Protein AF-S7NZ41-F1 (afdb_monomer_lite)

Radius of gyration: 46.99 Å; chains: 1; bounding box: 85×29×118 Å

Sequence (155 aa):
MAEILDLKGRGGKDAAVEIEDRRILSCVHFMTLKKLNRLAHVRVKKGRDQTHEAKQKVDACHLQLQNLLYELMHLQKEITTCLEFKSKHEEIDLVSVKEFYQEAPPDISKAEITMGDPHQQTLARLDGSWSSGKCWWRSTESPSPTRRRSLRRLK

Secondary structure (DSSP, 8-state):
-HHHHHHHHH--HHHHHHHHHHHHHHHHHHHHHHHHHHHHHHHHHHHHHHHHHHHHHHHHHHHHHHHHHHHHHHHHHHHHHHHH---GGGS--PPPHHHHHHHS-HHHH-HHHHTT-HHHHHHHHHHHHHHT-----------------------

InterPro domains:
  IPR019163 THO complex, subunit 5 [PF09766] (32-127)
  IPR019163 THO complex, subunit 5 [PTHR13375] (1-127)

Structure (mmCIF, N/CA/C/O backbone):
data_AF-S7NZ41-F1
#
_entry.id   AF-S7NZ41-F1
#
loop_
_atom_site.group_PDB
_atom_site.id
_atom_site.type_symbol
_atom_site.label_atom_id
_atom_site.label_alt_id
_atom_site.label_comp_id
_atom_site.label_asym_id
_atom_site.label_entity_id
_atom_site.label_seq_id
_atom_site.pdbx_PDB_ins_code
_atom_site.Cartn_x
_atom_site.Cartn_y
_atom_site.Cartn_z
_atom_site.occupancy
_atom_site.B_iso_or_equiv
_atom_site.auth_seq_id
_atom_site.auth_comp_id
_atom_site.auth_asym_id
_atom_site.auth_atom_id
_atom_site.pdbx_PDB_model_num
ATOM 1 N N . MET A 1 1 ? 28.666 -2.385 -38.830 1.00 73.25 1 MET A N 1
ATOM 2 C CA . MET A 1 1 ? 30.077 -2.550 -38.400 1.00 73.25 1 MET A CA 1
ATOM 3 C C . MET A 1 1 ? 30.775 -3.669 -39.162 1.00 73.25 1 MET A C 1
ATOM 5 O O . MET A 1 1 ? 31.829 -3.381 -39.706 1.00 73.25 1 MET A O 1
ATOM 9 N N . ALA A 1 2 ? 30.194 -4.874 -39.269 1.00 84.38 2 ALA A N 1
ATOM 10 C CA . ALA A 1 2 ? 30.741 -5.958 -40.103 1.00 84.38 2 ALA A CA 1
ATOM 11 C C . ALA A 1 2 ? 30.977 -5.520 -41.565 1.00 84.38 2 ALA A C 1
ATOM 13 O O . ALA A 1 2 ? 32.097 -5.591 -42.046 1.00 84.38 2 ALA A O 1
ATOM 14 N N . GLU A 1 3 ? 29.986 -4.885 -42.197 1.00 84.12 3 GLU A N 1
ATOM 15 C CA . GLU A 1 3 ? 30.115 -4.374 -43.576 1.00 84.12 3 GLU A CA 1
ATOM 16 C C . GLU A 1 3 ? 31.247 -3.341 -43.760 1.00 84.12 3 GLU A C 1
ATOM 18 O O . GLU A 1 3 ? 31.923 -3.331 -44.781 1.00 84.12 3 GLU A O 1
ATOM 23 N N . ILE A 1 4 ? 31.502 -2.483 -42.761 1.00 84.69 4 ILE A N 1
ATOM 24 C CA . ILE A 1 4 ? 32.608 -1.505 -42.809 1.00 84.69 4 ILE A CA 1
ATOM 25 C C . ILE A 1 4 ? 33.965 -2.222 -42.726 1.00 84.69 4 ILE A C 1
ATOM 27 O O . ILE A 1 4 ? 34.942 -1.762 -43.315 1.00 84.69 4 ILE A O 1
ATOM 31 N N . LEU A 1 5 ? 34.040 -3.329 -41.981 1.00 86.06 5 LEU A N 1
ATOM 32 C CA . LEU A 1 5 ? 35.244 -4.151 -41.871 1.00 86.06 5 LEU A CA 1
ATOM 33 C C . LEU A 1 5 ? 35.548 -4.845 -43.207 1.00 86.06 5 LEU A C 1
ATOM 35 O O . LEU A 1 5 ? 36.688 -4.807 -43.666 1.00 86.06 5 LEU A O 1
ATOM 39 N N . ASP A 1 6 ? 34.515 -5.375 -43.862 1.00 86.06 6 ASP A N 1
ATOM 40 C CA . ASP A 1 6 ? 34.629 -6.033 -45.165 1.00 86.06 6 ASP A CA 1
ATOM 41 C C . ASP A 1 6 ? 35.034 -5.047 -46.275 1.00 86.06 6 ASP A C 1
ATOM 43 O O . ASP A 1 6 ? 35.916 -5.346 -47.083 1.00 86.06 6 ASP A O 1
ATOM 47 N N . LEU A 1 7 ? 34.454 -3.838 -46.289 1.00 85.19 7 LEU A N 1
ATOM 48 C CA . LEU A 1 7 ? 34.803 -2.775 -47.243 1.00 85.19 7 LEU A CA 1
ATOM 49 C C . LEU A 1 7 ? 36.247 -2.283 -47.070 1.00 85.19 7 LEU A C 1
ATOM 51 O O . LEU A 1 7 ? 36.941 -2.028 -48.055 1.00 85.19 7 LEU A O 1
ATOM 55 N N . LYS A 1 8 ? 36.740 -2.214 -45.827 1.00 83.56 8 LYS A N 1
ATOM 56 C CA . LYS A 1 8 ? 38.148 -1.892 -45.547 1.00 83.56 8 LYS A CA 1
ATOM 57 C C . LYS A 1 8 ? 39.117 -2.962 -46.050 1.00 83.56 8 LYS A C 1
ATOM 59 O O . LYS A 1 8 ? 40.223 -2.609 -46.443 1.00 83.56 8 LYS A O 1
ATOM 64 N N . GLY A 1 9 ? 38.719 -4.237 -46.037 1.00 83.38 9 GLY A N 1
ATOM 65 C CA . GLY A 1 9 ? 39.540 -5.344 -46.536 1.00 83.38 9 GLY A CA 1
ATOM 66 C C . GLY A 1 9 ? 39.675 -5.383 -48.062 1.00 83.38 9 GLY A C 1
ATOM 67 O O . GLY A 1 9 ? 40.692 -5.854 -48.562 1.00 83.38 9 GLY A O 1
ATOM 68 N N . ARG A 1 10 ? 38.678 -4.873 -48.806 1.00 80.88 10 ARG A N 1
ATOM 69 C CA . ARG A 1 10 ? 38.672 -4.868 -50.284 1.00 80.88 10 ARG A CA 1
ATOM 70 C C . ARG A 1 10 ? 39.495 -3.730 -50.901 1.00 80.88 10 ARG A C 1
ATOM 72 O O . ARG A 1 10 ? 40.106 -3.943 -51.942 1.00 80.88 10 ARG A O 1
AT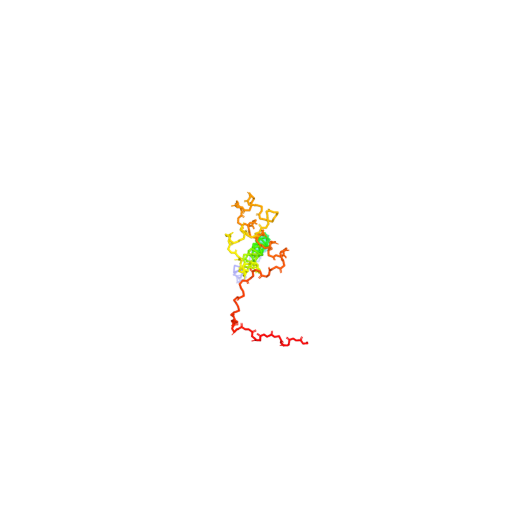OM 79 N N . GLY A 1 11 ? 39.552 -2.564 -50.250 1.00 72.75 11 GLY A N 1
ATOM 80 C CA . GLY A 1 11 ? 40.301 -1.388 -50.719 1.00 72.75 11 GLY A CA 1
ATOM 81 C C . GLY A 1 11 ? 39.724 -0.728 -51.986 1.00 72.75 11 GLY A C 1
ATOM 82 O O . GLY A 1 11 ? 39.017 -1.354 -52.768 1.00 72.75 11 GLY A O 1
ATOM 83 N N . GLY A 1 12 ? 40.001 0.568 -52.188 1.00 80.50 12 GLY A N 1
ATOM 84 C CA . GLY A 1 12 ? 39.558 1.336 -53.367 1.00 80.50 12 GLY A CA 1
ATOM 85 C C . GLY A 1 12 ? 39.100 2.764 -53.041 1.00 80.50 12 GLY A C 1
ATOM 86 O O . GLY A 1 12 ? 38.762 3.062 -51.897 1.00 80.50 12 GLY A O 1
ATOM 87 N N . LYS A 1 13 ? 39.093 3.663 -54.041 1.00 73.31 13 LYS A N 1
ATOM 88 C CA . LYS A 1 13 ? 38.611 5.053 -53.872 1.00 73.31 13 LYS A CA 1
ATOM 89 C C . LYS A 1 13 ? 37.101 5.117 -53.596 1.00 73.31 13 LYS A C 1
ATOM 91 O O . LYS A 1 13 ? 36.697 5.878 -52.724 1.00 73.31 13 LYS A O 1
ATOM 96 N N . ASP A 1 14 ? 36.304 4.269 -54.246 1.00 78.19 14 ASP A N 1
ATOM 97 C CA . ASP A 1 14 ? 34.844 4.220 -54.047 1.00 78.19 14 ASP A CA 1
ATOM 98 C C . ASP A 1 14 ? 34.466 3.630 -52.677 1.00 78.19 14 ASP A C 1
ATOM 100 O O . ASP A 1 14 ? 33.544 4.106 -52.016 1.00 78.19 14 ASP A O 1
ATOM 104 N N . ALA A 1 15 ? 35.265 2.681 -52.170 1.00 83.50 15 ALA A N 1
ATOM 105 C CA . ALA A 1 15 ? 35.083 2.107 -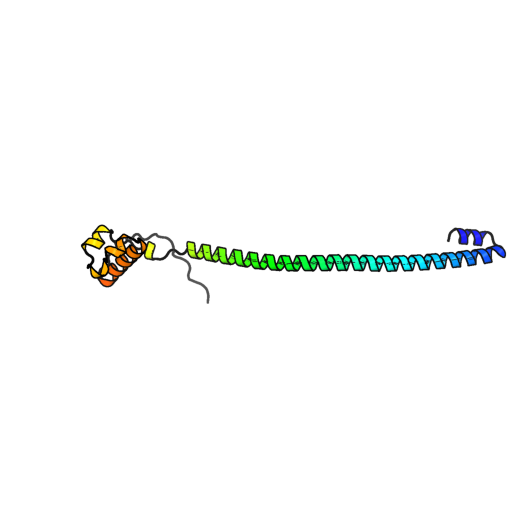50.837 1.00 83.50 15 ALA A CA 1
ATOM 106 C C . ALA A 1 15 ? 35.227 3.155 -49.718 1.00 83.50 15 ALA A C 1
ATOM 108 O O . ALA A 1 15 ? 34.588 3.035 -48.676 1.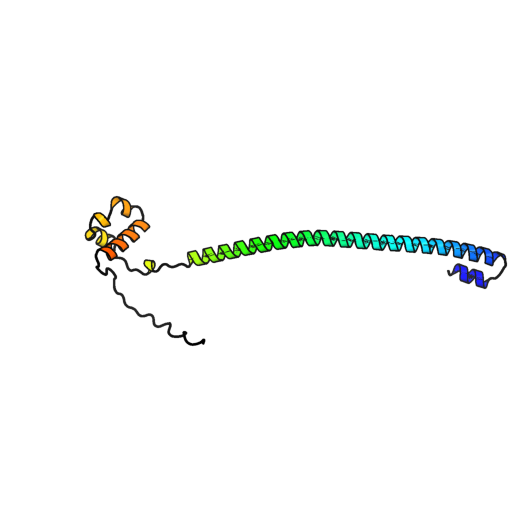00 83.50 15 ALA A O 1
ATOM 109 N N . ALA A 1 16 ? 36.043 4.200 -49.911 1.00 84.56 16 ALA A N 1
ATOM 110 C CA . ALA A 1 16 ? 36.205 5.262 -48.919 1.00 84.56 16 ALA A CA 1
ATOM 111 C C . ALA A 1 16 ? 34.930 6.109 -48.753 1.00 84.56 16 ALA A C 1
ATOM 113 O O . ALA A 1 16 ? 34.588 6.468 -47.626 1.00 84.56 16 ALA A O 1
ATOM 114 N N . VAL A 1 17 ? 34.223 6.385 -49.854 1.00 87.81 17 VAL A N 1
ATOM 115 C CA . VAL A 1 17 ? 32.958 7.136 -49.846 1.00 87.81 17 VAL A CA 1
ATOM 116 C C . VAL A 1 17 ? 31.857 6.303 -49.187 1.00 87.81 17 VAL A C 1
ATOM 118 O O . VAL A 1 17 ? 31.214 6.772 -48.251 1.00 87.81 17 VAL A O 1
ATOM 121 N N . GLU A 1 18 ? 31.721 5.029 -49.568 1.00 87.31 18 GLU A N 1
ATOM 122 C CA . GLU A 1 18 ? 30.733 4.127 -48.958 1.00 87.31 18 GLU A CA 1
ATOM 123 C C . GLU A 1 18 ? 30.973 3.910 -47.457 1.00 87.31 18 GLU A C 1
ATOM 125 O O . GLU A 1 18 ? 30.027 3.839 -46.670 1.00 87.31 18 GLU A O 1
ATOM 130 N N . ILE A 1 19 ? 32.235 3.823 -47.020 1.00 88.50 19 ILE A N 1
ATOM 131 C CA . ILE A 1 19 ? 32.567 3.725 -45.593 1.00 88.50 19 ILE A CA 1
ATOM 132 C C . ILE A 1 19 ? 32.077 4.963 -44.834 1.00 88.50 19 ILE A C 1
ATOM 134 O O . ILE A 1 19 ? 31.592 4.822 -43.706 1.00 88.50 19 ILE A O 1
ATOM 138 N N . GLU A 1 20 ? 32.194 6.154 -45.419 1.00 89.19 20 GLU A N 1
ATOM 139 C CA . GLU A 1 20 ? 31.746 7.390 -44.779 1.00 89.19 20 GLU A CA 1
ATOM 140 C C . GLU A 1 20 ? 30.216 7.461 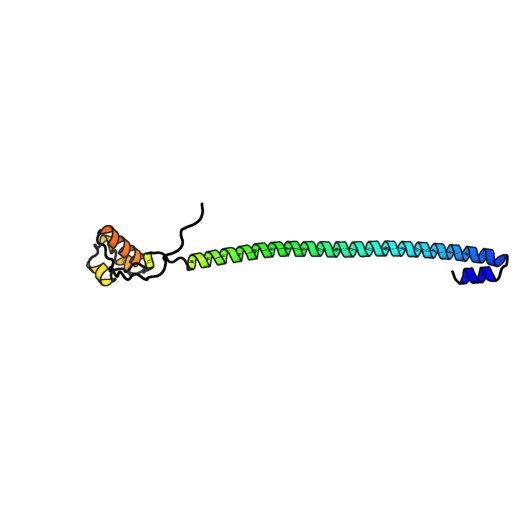-44.694 1.00 89.19 20 GLU A C 1
ATOM 142 O O . GLU A 1 20 ? 29.677 7.706 -43.614 1.00 89.19 20 GLU A O 1
ATOM 147 N N . ASP A 1 21 ? 29.501 7.082 -45.753 1.00 90.44 21 ASP A N 1
ATOM 148 C CA . ASP A 1 21 ? 28.036 6.978 -45.722 1.00 90.44 21 ASP A CA 1
ATOM 149 C C . ASP A 1 21 ? 27.556 5.979 -44.659 1.00 90.44 21 ASP A C 1
ATOM 151 O O . ASP A 1 21 ? 26.637 6.249 -43.876 1.00 90.44 21 ASP A O 1
ATOM 155 N N . ARG A 1 22 ? 28.227 4.825 -44.547 1.00 90.69 22 ARG A N 1
ATOM 156 C CA . ARG A 1 22 ? 27.918 3.821 -43.518 1.00 90.69 22 ARG A CA 1
ATOM 157 C C . ARG A 1 22 ? 28.218 4.317 -42.104 1.00 90.69 22 ARG A C 1
ATOM 159 O O . ARG A 1 22 ? 27.505 3.938 -41.169 1.00 90.69 22 ARG A O 1
ATOM 166 N N . ARG A 1 23 ? 29.226 5.173 -41.919 1.00 91.38 23 ARG A N 1
ATOM 167 C CA . ARG A 1 23 ? 29.488 5.841 -40.633 1.00 91.38 23 ARG A CA 1
ATOM 168 C C . ARG A 1 23 ? 28.387 6.829 -40.287 1.00 91.38 23 ARG A C 1
ATOM 170 O O . ARG A 1 23 ? 27.902 6.791 -39.158 1.00 91.38 23 ARG A O 1
ATOM 177 N N . ILE A 1 24 ? 27.947 7.645 -41.244 1.00 93.69 24 ILE A N 1
ATOM 178 C CA . ILE A 1 24 ? 26.844 8.596 -41.055 1.00 93.69 24 ILE A CA 1
ATOM 179 C C . ILE A 1 24 ? 25.567 7.846 -40.654 1.00 93.69 24 ILE A C 1
ATOM 181 O O . ILE A 1 24 ? 24.954 8.178 -39.636 1.00 93.69 24 ILE A O 1
ATOM 185 N N . LEU A 1 25 ? 25.214 6.771 -41.367 1.00 94.31 25 LEU A N 1
ATOM 186 C CA . LEU A 1 25 ? 24.074 5.914 -41.018 1.00 94.31 25 LEU A CA 1
ATOM 187 C C . LEU A 1 25 ? 24.211 5.320 -39.611 1.00 94.31 25 LEU A C 1
ATOM 189 O O . LEU A 1 25 ? 23.268 5.359 -38.817 1.00 94.31 25 LEU A O 1
ATOM 193 N N . SER A 1 26 ? 25.400 4.824 -39.256 1.00 94.50 26 SER A N 1
ATOM 194 C CA . SER A 1 26 ? 25.658 4.316 -37.907 1.00 94.50 26 SER A CA 1
ATOM 195 C C . SER A 1 26 ? 25.481 5.403 -36.842 1.00 94.50 26 SER A C 1
ATOM 197 O O . SER A 1 26 ? 24.901 5.124 -35.793 1.00 94.50 26 SER A O 1
ATOM 199 N N . CYS A 1 27 ? 25.942 6.632 -37.089 1.00 95.62 27 CYS A N 1
ATOM 200 C CA . CYS A 1 27 ? 25.756 7.768 -36.185 1.00 95.62 27 CYS A CA 1
ATOM 201 C C . CYS A 1 27 ? 24.270 8.081 -35.976 1.00 95.62 27 CYS A C 1
ATOM 203 O O . CYS A 1 27 ? 23.838 8.242 -34.832 1.00 95.62 27 CYS A O 1
ATOM 205 N N . VAL A 1 28 ? 23.468 8.082 -37.045 1.00 96.69 28 VAL A N 1
ATOM 206 C CA . VAL A 1 28 ? 22.011 8.258 -36.957 1.00 96.69 28 VAL A CA 1
ATOM 207 C C . VAL A 1 28 ? 21.383 7.143 -36.118 1.00 96.69 28 VAL A C 1
ATOM 209 O O . VAL A 1 28 ? 20.627 7.428 -35.186 1.00 96.69 28 VAL A O 1
ATOM 212 N N . HIS A 1 29 ? 21.747 5.879 -36.353 1.00 96.50 29 HIS A N 1
ATOM 213 C CA . HIS A 1 29 ? 21.271 4.765 -35.530 1.00 96.50 29 HIS A CA 1
ATOM 214 C C . HIS A 1 29 ? 21.652 4.930 -34.052 1.00 96.50 29 HIS A C 1
ATOM 216 O O . HIS A 1 29 ? 20.795 4.780 -33.179 1.00 96.50 29 HIS A O 1
ATOM 222 N N . PHE A 1 30 ? 22.881 5.345 -33.740 1.00 97.25 30 PHE A N 1
ATOM 223 C CA . PHE A 1 30 ? 23.285 5.640 -32.362 1.00 97.25 30 PHE A CA 1
ATOM 224 C C . PHE A 1 30 ? 22.479 6.782 -31.732 1.00 97.25 30 PHE A C 1
ATOM 226 O O . PHE A 1 30 ? 22.098 6.690 -30.563 1.00 97.25 30 PHE A O 1
ATOM 233 N N . MET A 1 31 ? 22.171 7.841 -32.484 1.00 98.06 31 MET A N 1
ATOM 234 C CA . MET A 1 31 ? 21.302 8.921 -32.007 1.00 98.06 31 MET A CA 1
ATOM 235 C C . MET A 1 31 ? 19.889 8.410 -31.705 1.00 98.06 31 MET A C 1
ATOM 237 O O . MET A 1 31 ? 19.325 8.746 -30.659 1.00 98.06 31 MET A O 1
ATOM 241 N N . THR A 1 32 ? 19.329 7.553 -32.567 1.00 97.94 32 THR A N 1
ATOM 242 C CA . THR A 1 32 ? 18.014 6.939 -32.318 1.00 97.94 32 THR A CA 1
ATOM 243 C C . THR A 1 32 ? 18.028 6.037 -31.084 1.00 97.94 32 THR A C 1
ATOM 245 O O . THR A 1 32 ? 17.134 6.150 -30.247 1.00 97.94 32 THR A O 1
ATOM 248 N N . LEU A 1 33 ? 19.078 5.231 -30.893 1.00 98.31 33 LEU A N 1
ATOM 249 C CA . LEU A 1 33 ? 19.267 4.398 -29.702 1.00 98.31 33 LEU A CA 1
ATOM 250 C C . LEU A 1 33 ? 19.340 5.242 -28.425 1.00 98.31 33 LEU A C 1
ATOM 252 O O . LEU A 1 33 ? 18.645 4.944 -27.454 1.00 98.31 33 LEU A O 1
ATOM 256 N N . LYS A 1 34 ? 20.107 6.341 -28.428 1.00 98.44 34 LYS A N 1
ATOM 257 C CA . LYS A 1 34 ? 20.169 7.280 -27.292 1.00 98.44 34 LYS A CA 1
ATOM 258 C C . LYS A 1 34 ? 18.802 7.895 -26.987 1.00 98.44 34 LYS A C 1
ATOM 260 O O . LYS A 1 34 ? 18.410 7.982 -25.823 1.00 98.44 34 LYS A O 1
ATOM 265 N N . LYS A 1 35 ? 18.047 8.285 -28.020 1.00 98.38 35 LYS A N 1
ATOM 266 C CA . LYS A 1 35 ? 16.680 8.805 -27.862 1.00 98.38 35 LYS A CA 1
ATOM 267 C C . LYS A 1 35 ? 15.760 7.757 -27.232 1.00 98.38 35 LYS A C 1
ATOM 269 O O . LYS A 1 35 ? 15.057 8.074 -26.274 1.00 98.38 35 LYS A O 1
ATOM 274 N N . LEU A 1 36 ? 15.789 6.518 -27.725 1.00 98.38 36 LEU A N 1
ATOM 275 C CA . LEU A 1 36 ? 14.992 5.412 -27.187 1.00 98.38 36 LEU A CA 1
ATOM 276 C C . LEU A 1 36 ? 15.363 5.089 -25.737 1.00 98.38 36 LEU A C 1
ATOM 278 O O . LEU A 1 36 ? 14.472 4.920 -24.908 1.00 98.38 36 LEU A O 1
ATOM 282 N N . ASN A 1 37 ? 16.653 5.080 -25.402 1.00 98.44 37 ASN A N 1
ATOM 283 C CA . ASN A 1 37 ? 17.119 4.873 -24.035 1.00 98.44 37 ASN A CA 1
ATOM 284 C C . ASN A 1 37 ? 16.609 5.975 -23.087 1.00 98.44 37 ASN A C 1
ATOM 286 O O . ASN A 1 37 ? 16.057 5.671 -22.029 1.00 98.44 37 ASN A O 1
ATOM 290 N N . ARG A 1 38 ? 16.675 7.251 -23.495 1.00 98.44 38 ARG A N 1
ATOM 291 C CA . ARG A 1 38 ? 16.105 8.358 -22.710 1.00 98.44 38 ARG A CA 1
ATOM 292 C C . ARG A 1 38 ? 14.600 8.183 -22.491 1.00 98.44 38 ARG A C 1
ATOM 294 O O . ARG A 1 38 ? 14.121 8.376 -21.375 1.00 98.44 38 ARG A O 1
ATOM 301 N N . LEU A 1 39 ? 13.857 7.792 -23.528 1.00 98.44 39 LEU A N 1
ATOM 302 C CA . LEU A 1 39 ? 12.420 7.515 -23.420 1.00 98.44 39 LEU A CA 1
ATOM 303 C C . LEU A 1 39 ? 12.126 6.338 -22.481 1.00 98.44 39 LEU A C 1
ATOM 305 O O . LEU A 1 39 ? 11.174 6.406 -21.704 1.00 98.44 39 LEU A O 1
ATOM 309 N N . ALA A 1 40 ? 12.950 5.288 -22.507 1.00 98.50 40 ALA A N 1
ATOM 310 C CA . ALA A 1 40 ? 12.835 4.162 -21.587 1.00 98.50 40 ALA A CA 1
ATOM 311 C C . ALA A 1 40 ? 13.037 4.609 -20.130 1.00 98.50 40 ALA A C 1
ATOM 313 O O . ALA A 1 40 ? 12.202 4.299 -19.283 1.00 98.50 40 ALA A O 1
ATOM 314 N N . HIS A 1 41 ? 14.064 5.417 -19.845 1.00 98.50 41 HIS A N 1
ATOM 315 C CA . HIS A 1 41 ? 14.281 5.973 -18.505 1.00 98.50 41 HIS A CA 1
ATOM 316 C C . HIS A 1 41 ? 13.111 6.840 -18.027 1.00 98.50 41 HIS A C 1
ATOM 318 O O . HIS A 1 41 ? 12.679 6.708 -16.882 1.00 98.50 41 HIS A O 1
ATOM 324 N N . VAL A 1 42 ? 12.552 7.685 -18.901 1.00 98.50 42 VAL A N 1
ATOM 325 C CA . VAL A 1 42 ? 11.361 8.491 -18.576 1.00 98.50 42 VAL A CA 1
ATOM 326 C C . VAL A 1 42 ? 10.164 7.596 -18.254 1.00 98.50 42 VAL A C 1
ATOM 328 O O . VAL A 1 42 ? 9.471 7.836 -17.266 1.00 98.50 42 VAL A O 1
ATOM 331 N N . ARG A 1 43 ? 9.935 6.540 -19.042 1.00 98.44 43 ARG A N 1
ATOM 332 C CA . ARG A 1 43 ? 8.844 5.585 -18.810 1.00 98.44 43 ARG A CA 1
ATOM 333 C C . ARG A 1 43 ? 9.001 4.858 -17.477 1.00 98.44 43 ARG A C 1
ATOM 335 O O . ARG A 1 43 ? 8.035 4.773 -16.726 1.00 98.44 43 ARG A O 1
ATOM 342 N N . VAL A 1 44 ? 10.207 4.379 -17.172 1.00 98.56 44 VAL A N 1
ATOM 343 C CA . VAL A 1 44 ? 10.511 3.701 -15.902 1.00 98.56 44 VAL A CA 1
ATOM 344 C C . VAL A 1 44 ? 10.290 4.643 -14.723 1.00 98.56 44 VAL A C 1
ATOM 346 O O . VAL A 1 44 ? 9.621 4.264 -13.766 1.00 98.56 44 VAL A O 1
ATOM 349 N N . LYS A 1 45 ? 10.785 5.885 -14.804 1.00 98.50 45 LYS A N 1
ATOM 350 C CA . LYS A 1 45 ? 10.572 6.886 -13.754 1.00 98.50 45 LYS A CA 1
ATOM 351 C C . LYS A 1 45 ? 9.081 7.148 -13.535 1.00 98.50 45 LYS A C 1
ATOM 353 O O . LYS A 1 45 ? 8.625 7.072 -12.403 1.00 98.50 45 LYS A O 1
ATOM 358 N N . LYS A 1 46 ? 8.317 7.361 -14.612 1.00 98.44 46 LYS A N 1
ATOM 359 C CA . LYS A 1 46 ? 6.864 7.565 -14.535 1.00 98.44 46 LYS A CA 1
ATOM 360 C C . LYS A 1 46 ? 6.156 6.383 -13.869 1.00 98.44 46 LYS A C 1
ATOM 362 O O . LYS A 1 46 ? 5.339 6.602 -12.986 1.00 98.44 46 LYS A O 1
ATOM 367 N N . GLY A 1 47 ? 6.480 5.151 -14.267 1.00 98.44 47 GLY A N 1
ATOM 368 C CA . GLY A 1 47 ? 5.896 3.951 -13.663 1.00 98.44 47 GLY A CA 1
ATOM 369 C C . GLY A 1 47 ? 6.217 3.846 -12.172 1.00 98.44 47 GLY A C 1
ATOM 370 O O . GLY A 1 47 ? 5.322 3.626 -11.362 1.00 98.44 47 GLY A O 1
ATOM 371 N N . ARG A 1 48 ? 7.474 4.095 -11.793 1.00 98.69 48 ARG A N 1
ATOM 372 C CA . ARG A 1 48 ? 7.893 4.100 -10.388 1.00 98.69 48 ARG A CA 1
ATOM 373 C C . ARG A 1 48 ? 7.136 5.149 -9.578 1.00 98.69 48 ARG A C 1
ATOM 375 O O . ARG A 1 48 ? 6.591 4.813 -8.533 1.00 98.69 48 ARG A O 1
ATOM 382 N N . ASP A 1 49 ? 7.075 6.382 -10.066 1.00 98.50 49 ASP A N 1
ATOM 383 C CA . ASP A 1 49 ? 6.425 7.485 -9.359 1.00 98.50 49 ASP A CA 1
ATOM 384 C C . ASP A 1 49 ? 4.912 7.210 -9.199 1.00 98.50 49 ASP A C 1
ATOM 386 O O . ASP A 1 49 ? 4.377 7.378 -8.108 1.00 98.50 49 ASP A O 1
ATOM 390 N N . GLN A 1 50 ? 4.251 6.646 -10.221 1.00 98.38 50 GLN A N 1
ATOM 391 C CA . GLN A 1 50 ? 2.850 6.199 -10.138 1.00 98.38 50 GLN A CA 1
ATOM 392 C C . GLN A 1 50 ? 2.637 5.101 -9.087 1.00 98.38 50 GLN A C 1
ATOM 394 O O . GLN A 1 50 ? 1.723 5.191 -8.269 1.00 98.38 50 GLN A O 1
ATOM 399 N N . THR A 1 51 ? 3.483 4.065 -9.083 1.00 98.50 51 THR A N 1
ATOM 400 C CA . THR A 1 51 ? 3.389 2.995 -8.073 1.00 98.50 51 THR A CA 1
ATOM 401 C C . THR A 1 51 ? 3.675 3.512 -6.667 1.00 98.50 51 THR A C 1
ATOM 403 O O . THR A 1 51 ? 3.057 3.059 -5.707 1.00 98.50 51 THR A O 1
ATOM 406 N N . HIS A 1 52 ? 4.580 4.483 -6.538 1.00 98.56 52 HIS A N 1
ATOM 407 C CA . HIS A 1 52 ? 4.919 5.089 -5.261 1.00 98.56 52 HIS A CA 1
ATOM 408 C C . HIS A 1 52 ? 3.764 5.931 -4.714 1.00 98.56 52 HIS A C 1
ATOM 410 O O . HIS A 1 52 ? 3.430 5.802 -3.542 1.00 98.56 52 HIS A O 1
ATOM 416 N N . GLU A 1 53 ? 3.105 6.724 -5.559 1.00 98.38 53 GLU A N 1
ATOM 417 C CA . GLU A 1 53 ? 1.928 7.504 -5.170 1.00 98.38 53 GLU A CA 1
ATOM 418 C C . GLU A 1 53 ? 0.765 6.597 -4.736 1.00 98.38 53 GLU A C 1
ATOM 420 O O . GLU A 1 53 ? 0.138 6.828 -3.702 1.00 98.38 53 GLU A O 1
ATOM 425 N N . ALA A 1 54 ? 0.494 5.524 -5.488 1.00 98.19 54 ALA A N 1
ATOM 426 C CA . ALA A 1 54 ? -0.525 4.544 -5.111 1.00 98.19 54 ALA A CA 1
ATOM 427 C C . ALA A 1 54 ? -0.191 3.869 -3.771 1.00 98.19 54 ALA A C 1
ATOM 429 O O . ALA A 1 54 ? -1.063 3.744 -2.912 1.00 98.19 54 ALA A O 1
ATOM 430 N N . LYS A 1 55 ? 1.079 3.498 -3.563 1.00 98.50 55 LYS A N 1
ATOM 431 C CA . LYS A 1 55 ? 1.554 2.948 -2.291 1.00 98.50 55 LYS A CA 1
ATOM 432 C C . LYS A 1 55 ? 1.329 3.923 -1.132 1.00 98.50 55 LYS A C 1
ATOM 434 O O . LYS A 1 55 ? 0.777 3.517 -0.121 1.00 98.50 55 LYS A O 1
ATOM 439 N N . GLN A 1 56 ? 1.687 5.199 -1.286 1.00 98.56 56 GLN A N 1
ATOM 440 C CA . GLN A 1 56 ? 1.487 6.208 -0.238 1.00 98.56 56 GLN A CA 1
ATOM 441 C C . GLN A 1 56 ? 0.014 6.341 0.172 1.00 98.56 56 GLN A C 1
ATOM 443 O O . GLN A 1 56 ? -0.284 6.470 1.358 1.00 98.56 56 GLN A O 1
ATOM 448 N N . LYS A 1 57 ? -0.917 6.269 -0.790 1.00 98.19 57 LYS A N 1
ATOM 449 C CA . LYS A 1 57 ? -2.362 6.285 -0.505 1.00 98.19 57 LYS A CA 1
ATOM 450 C C . LYS A 1 57 ? -2.787 5.064 0.312 1.00 98.19 57 LYS A C 1
ATOM 452 O O . LYS A 1 57 ? -3.516 5.212 1.288 1.00 98.19 57 LYS A O 1
ATOM 457 N N . VAL A 1 58 ? -2.302 3.876 -0.056 1.00 98.62 58 VAL A N 1
ATOM 458 C CA . VAL A 1 58 ? -2.564 2.638 0.694 1.00 98.62 58 VAL A CA 1
ATOM 459 C C . VAL A 1 58 ? -1.995 2.724 2.109 1.00 98.62 58 VAL A C 1
ATOM 461 O O . VAL A 1 58 ? -2.707 2.406 3.056 1.00 98.62 58 VAL A O 1
ATOM 464 N N . ASP A 1 59 ? -0.761 3.203 2.264 1.00 98.56 59 ASP A N 1
ATOM 465 C CA . ASP A 1 59 ? -0.108 3.351 3.568 1.00 98.56 59 ASP A CA 1
ATOM 466 C C . ASP A 1 59 ? -0.889 4.327 4.474 1.00 98.56 59 ASP A C 1
ATOM 468 O O . ASP A 1 59 ? -1.085 4.056 5.659 1.00 98.56 59 ASP A O 1
ATOM 472 N N . ALA A 1 60 ? -1.417 5.424 3.916 1.00 98.31 60 ALA A N 1
ATOM 473 C CA . ALA A 1 60 ? -2.258 6.372 4.649 1.00 98.31 60 ALA A CA 1
ATOM 474 C C . ALA A 1 60 ? -3.589 5.750 5.112 1.00 98.31 60 ALA A C 1
ATOM 476 O O . ALA A 1 60 ? -3.967 5.893 6.276 1.00 98.31 60 ALA A O 1
ATOM 477 N N . CYS A 1 61 ? -4.283 5.018 4.233 1.00 98.25 61 CYS A N 1
ATOM 478 C CA . CYS A 1 61 ? -5.496 4.287 4.608 1.00 98.25 61 CYS A CA 1
ATOM 479 C C . CYS A 1 61 ? -5.203 3.198 5.648 1.00 98.25 61 CYS A C 1
ATOM 481 O O . CYS A 1 61 ? -5.985 2.998 6.575 1.00 98.25 61 CYS A O 1
ATOM 483 N N . HIS A 1 62 ? -4.065 2.510 5.526 1.00 98.50 62 HIS A N 1
ATOM 484 C CA . HIS A 1 62 ? -3.651 1.503 6.494 1.00 98.50 62 HIS A CA 1
ATOM 485 C C . HIS A 1 62 ? -3.414 2.123 7.874 1.00 98.50 62 HIS A C 1
ATOM 487 O O . HIS A 1 62 ? -3.856 1.563 8.871 1.00 98.50 62 HIS A O 1
ATOM 493 N N . LEU A 1 63 ? -2.796 3.305 7.943 1.00 98.62 63 LEU A N 1
ATOM 494 C CA . LEU A 1 63 ? -2.624 4.033 9.200 1.00 98.62 63 LEU A CA 1
ATOM 495 C C . LEU A 1 63 ? -3.971 4.398 9.843 1.00 98.62 63 LEU A C 1
ATOM 497 O O . LEU A 1 63 ? -4.151 4.195 11.041 1.00 98.62 63 LEU A O 1
ATOM 501 N N . GLN A 1 64 ? -4.936 4.881 9.055 1.00 98.38 64 GLN A N 1
ATOM 502 C CA . GLN A 1 64 ? -6.288 5.163 9.555 1.00 98.38 64 GLN A CA 1
ATOM 503 C C . GLN A 1 64 ? -6.970 3.905 10.101 1.00 98.38 64 GLN A C 1
ATOM 505 O O . GLN A 1 64 ? -7.578 3.949 11.169 1.00 98.38 64 GLN A O 1
ATOM 510 N N . LEU A 1 65 ? -6.825 2.774 9.407 1.00 98.38 65 LEU A N 1
ATOM 511 C CA . LEU A 1 65 ? -7.335 1.490 9.878 1.00 98.38 65 LEU A CA 1
ATOM 512 C C . LEU A 1 65 ? -6.703 1.092 11.218 1.00 98.38 65 LEU A C 1
ATOM 514 O O . LEU A 1 65 ? -7.425 0.683 12.122 1.00 98.38 65 LEU A O 1
ATOM 518 N N . GLN A 1 66 ? -5.383 1.238 11.373 1.00 98.56 66 GLN A N 1
ATOM 519 C CA . GLN A 1 66 ? -4.708 0.924 12.638 1.00 98.56 66 GLN A CA 1
ATOM 520 C C . GLN A 1 66 ? -5.209 1.794 13.796 1.00 98.56 66 GLN A C 1
ATOM 522 O O . GLN A 1 66 ? -5.413 1.275 14.892 1.00 98.56 66 GLN A O 1
ATOM 527 N N . ASN A 1 67 ? -5.470 3.083 13.556 1.00 98.19 67 ASN A N 1
ATOM 528 C CA . ASN A 1 67 ? -6.046 3.966 14.574 1.00 98.19 67 ASN A CA 1
ATOM 529 C C . ASN A 1 67 ? -7.421 3.461 15.041 1.00 98.19 67 ASN A C 1
ATOM 531 O O . ASN A 1 67 ? -7.651 3.329 16.240 1.00 98.19 67 ASN A O 1
ATOM 535 N N . LEU A 1 68 ? -8.303 3.093 14.106 1.00 98.38 68 LEU A N 1
ATOM 536 C CA . LEU A 1 68 ? -9.632 2.562 14.433 1.00 98.38 68 LEU A CA 1
ATOM 537 C C . LEU A 1 68 ? -9.562 1.213 15.161 1.00 98.38 68 LEU A C 1
ATOM 539 O O . LEU A 1 68 ? -10.315 0.969 16.101 1.00 98.38 68 LEU A O 1
ATOM 543 N N . LEU A 1 69 ? -8.650 0.328 14.751 1.00 98.44 69 LEU A N 1
ATOM 544 C CA . LEU A 1 69 ? -8.436 -0.951 15.433 1.00 98.44 69 LEU A CA 1
ATOM 545 C C . LEU A 1 69 ? -7.943 -0.746 16.867 1.00 98.44 69 LEU A C 1
ATOM 547 O O . LEU A 1 69 ? -8.355 -1.475 17.771 1.00 98.44 69 LEU A O 1
ATOM 551 N N . TYR A 1 70 ? -7.087 0.252 17.084 1.00 98.56 70 TYR A N 1
ATOM 552 C CA . TYR A 1 70 ? -6.636 0.618 18.418 1.00 98.56 70 TYR A CA 1
ATOM 553 C C . TYR A 1 70 ? -7.790 1.135 19.286 1.00 98.56 70 TYR A C 1
ATOM 555 O O . TYR A 1 70 ? -7.932 0.683 20.422 1.00 98.56 70 TYR A O 1
ATOM 563 N N . GLU A 1 71 ? -8.638 2.019 18.753 1.00 97.94 71 GLU A N 1
ATOM 564 C CA . GLU A 1 71 ? -9.838 2.507 19.449 1.00 97.94 71 GLU A CA 1
ATOM 565 C C . GLU A 1 71 ? -10.782 1.358 19.820 1.00 97.94 71 GLU A C 1
ATOM 567 O O . GLU A 1 71 ? -11.189 1.243 20.975 1.00 97.94 71 GLU A O 1
ATOM 572 N N . LEU A 1 72 ? -11.064 0.450 18.880 1.00 98.12 72 LEU A N 1
ATOM 573 C CA . LEU A 1 72 ? -11.889 -0.733 19.129 1.00 98.12 72 LEU A CA 1
ATOM 574 C C . LEU A 1 72 ? -11.303 -1.583 20.259 1.00 98.12 72 LEU A C 1
ATOM 576 O O . LEU A 1 72 ? -12.009 -1.934 21.204 1.00 98.12 72 LEU A O 1
ATOM 580 N N . MET A 1 73 ? -10.005 -1.883 20.191 1.00 98.19 73 MET A N 1
ATOM 581 C CA . MET A 1 73 ? -9.322 -2.659 21.225 1.00 98.19 73 MET A CA 1
ATOM 582 C C . MET A 1 73 ? -9.387 -1.957 22.591 1.00 98.19 73 MET A C 1
ATOM 584 O O . MET A 1 73 ? -9.567 -2.627 23.609 1.00 98.19 73 MET A O 1
ATOM 588 N N . HIS A 1 74 ? -9.221 -0.633 22.634 1.00 97.94 74 HIS A N 1
ATOM 589 C CA . HIS A 1 74 ? -9.318 0.148 23.866 1.00 97.94 74 HIS A CA 1
ATOM 590 C C . HIS A 1 74 ? -10.714 0.036 24.483 1.00 97.94 74 HIS A C 1
ATOM 592 O O . HIS A 1 74 ? -10.839 -0.388 25.629 1.00 97.94 74 HIS A O 1
ATOM 598 N N . LEU A 1 75 ? -11.756 0.306 23.695 1.00 97.81 75 LEU A N 1
ATOM 599 C CA . LEU A 1 75 ? -13.146 0.209 24.138 1.00 97.81 75 LEU A CA 1
ATOM 600 C C . LEU A 1 75 ? -13.493 -1.207 24.607 1.00 97.81 75 LEU A C 1
ATOM 602 O O . LEU A 1 75 ? -14.138 -1.386 25.636 1.00 97.81 75 LEU A O 1
ATOM 606 N N . GLN A 1 76 ? -13.024 -2.238 23.902 1.00 97.50 76 GLN A N 1
ATOM 607 C CA . GLN A 1 76 ? -13.256 -3.624 24.305 1.00 97.50 76 GLN A CA 1
ATOM 608 C C . GLN A 1 76 ? -12.612 -3.947 25.662 1.00 97.50 76 GLN A C 1
ATOM 610 O O . GLN A 1 76 ? -13.216 -4.644 26.483 1.00 97.50 76 GLN A O 1
ATOM 615 N N . LYS A 1 77 ? -11.406 -3.428 25.927 1.00 96.75 77 LYS A N 1
ATOM 616 C CA . LYS A 1 77 ? -10.748 -3.567 27.235 1.00 96.75 77 LYS A CA 1
ATOM 617 C C . LYS A 1 77 ? -11.509 -2.830 28.331 1.00 96.75 77 LYS A C 1
ATOM 619 O O . LYS A 1 77 ? -11.664 -3.382 29.418 1.00 96.75 77 LYS A O 1
ATOM 624 N N . GLU A 1 78 ? -12.003 -1.627 28.052 1.00 96.75 78 GLU A N 1
ATOM 625 C CA . GLU A 1 78 ? -12.821 -0.866 29.000 1.00 96.75 78 GLU A CA 1
ATOM 626 C C . GLU A 1 78 ? -14.115 -1.609 29.332 1.00 96.75 78 GLU A C 1
ATOM 628 O O . GLU A 1 78 ? -14.392 -1.824 30.506 1.00 96.75 78 GLU A O 1
ATOM 633 N N . ILE A 1 79 ? -14.841 -2.112 28.328 1.00 95.06 79 ILE A N 1
ATOM 634 C CA . ILE A 1 79 ? -16.048 -2.931 28.530 1.00 95.06 79 ILE A CA 1
ATOM 635 C C . ILE A 1 79 ? -15.734 -4.155 29.389 1.00 95.06 79 ILE A C 1
ATOM 637 O O . ILE A 1 79 ? -16.450 -4.433 30.346 1.00 95.06 79 ILE A O 1
ATOM 641 N N . THR A 1 80 ? -14.653 -4.872 29.079 1.00 95.12 80 THR A N 1
ATOM 642 C CA . THR A 1 80 ? -14.247 -6.054 29.855 1.00 95.12 80 THR A CA 1
ATOM 643 C C . THR A 1 80 ? -13.949 -5.673 31.304 1.00 95.12 80 THR A C 1
ATOM 645 O O . THR A 1 80 ? -14.438 -6.323 32.219 1.00 95.12 80 THR A O 1
ATOM 648 N N . THR A 1 81 ? -13.239 -4.566 31.525 1.00 93.19 81 THR A N 1
ATOM 649 C CA . THR A 1 81 ? -12.936 -4.053 32.871 1.00 93.19 81 THR A CA 1
ATOM 650 C C . THR A 1 81 ? -14.210 -3.655 33.623 1.00 93.19 81 THR A C 1
ATOM 652 O O . THR A 1 81 ? -14.344 -3.953 34.807 1.00 93.19 81 THR A O 1
ATOM 655 N N . CYS A 1 82 ? -15.171 -3.017 32.947 1.00 91.25 82 CYS A N 1
ATOM 656 C CA . CYS A 1 82 ? -16.468 -2.665 33.520 1.00 91.25 82 CYS A CA 1
ATOM 657 C C . CYS A 1 82 ? -17.308 -3.900 33.870 1.00 91.25 82 CYS A C 1
ATOM 659 O O . CYS A 1 82 ? -17.998 -3.886 34.882 1.00 91.25 82 CYS A O 1
ATOM 661 N N . LEU A 1 83 ? -17.249 -4.964 33.064 1.00 89.38 83 LEU A N 1
ATOM 662 C CA . LEU A 1 83 ? -17.958 -6.220 33.332 1.00 89.38 83 LEU A CA 1
ATOM 663 C C . LEU A 1 83 ? -17.285 -7.054 34.431 1.00 89.38 83 LEU A C 1
ATOM 665 O O . LEU A 1 83 ? -17.964 -7.738 35.190 1.00 89.38 83 LEU A O 1
ATOM 669 N N . GLU A 1 84 ? -15.957 -7.002 34.531 1.00 87.88 84 GLU A N 1
ATOM 670 C CA . GLU A 1 84 ? -15.191 -7.650 35.601 1.00 87.88 84 GLU A CA 1
ATOM 671 C C . GLU A 1 84 ? -15.275 -6.893 36.932 1.00 87.88 84 GLU A C 1
ATOM 673 O O . GLU A 1 84 ? -14.875 -7.429 37.972 1.00 87.88 84 GLU A O 1
ATOM 678 N N . PHE A 1 85 ? -15.800 -5.663 36.925 1.00 84.00 85 PHE A N 1
ATOM 679 C CA . PHE A 1 85 ? -16.006 -4.875 38.129 1.00 84.00 85 PHE A CA 1
ATOM 680 C C . PHE A 1 85 ? -17.070 -5.526 39.018 1.00 84.00 85 PHE A C 1
ATOM 682 O O . PHE A 1 85 ? -18.265 -5.262 38.919 1.00 84.00 85 PHE A O 1
ATOM 689 N N . LYS A 1 86 ? -16.604 -6.362 39.941 1.00 72.56 86 LYS A N 1
ATOM 690 C CA . LYS A 1 86 ? -17.400 -6.851 41.060 1.00 72.56 86 LYS A CA 1
ATOM 691 C C . LYS A 1 86 ? -17.355 -5.822 42.168 1.00 72.56 86 LYS A C 1
ATOM 693 O O . LYS A 1 86 ? -16.297 -5.539 42.737 1.00 72.56 86 LYS A O 1
ATOM 698 N N . SER A 1 87 ? -18.501 -5.236 42.469 1.00 72.56 87 SER A N 1
ATOM 699 C CA . SER A 1 87 ? -18.592 -4.303 43.576 1.00 72.56 87 SER A CA 1
ATOM 700 C C . SER A 1 87 ? -18.738 -5.064 44.890 1.00 72.56 87 SER A C 1
ATOM 702 O O . SER A 1 87 ? -19.428 -6.076 44.969 1.00 72.56 87 SER A O 1
ATOM 704 N N . LYS A 1 88 ? -18.113 -4.547 45.951 1.00 63.56 88 LYS A N 1
ATOM 705 C CA . LYS A 1 88 ? -18.086 -5.194 47.273 1.00 63.56 88 LYS A CA 1
ATOM 706 C C . LYS A 1 88 ? -19.476 -5.452 47.863 1.00 63.56 88 LYS A C 1
ATOM 708 O O . LYS A 1 88 ? -19.569 -6.257 48.773 1.00 63.56 88 LYS A O 1
ATOM 713 N N . HIS A 1 89 ? -20.526 -4.791 47.364 1.00 61.16 89 HIS A N 1
ATOM 714 C CA . HIS A 1 89 ? -21.912 -4.993 47.798 1.00 61.16 89 HIS A CA 1
ATOM 715 C C . HIS A 1 89 ? -22.552 -6.304 47.338 1.00 61.16 89 HIS A C 1
ATOM 717 O O . HIS A 1 89 ? -23.595 -6.663 47.868 1.00 61.16 89 HIS A O 1
ATOM 723 N N . GLU A 1 90 ? -21.940 -7.033 46.405 1.00 60.34 90 GLU A N 1
ATOM 724 C CA . GLU A 1 90 ? -22.390 -8.385 46.050 1.00 60.34 90 GLU A CA 1
ATOM 725 C C . GLU A 1 90 ? -21.937 -9.439 47.074 1.00 60.34 90 GLU A C 1
ATOM 727 O O . GLU A 1 90 ? -22.593 -10.462 47.228 1.00 60.34 90 GLU A O 1
ATOM 732 N N . GLU A 1 91 ? -20.852 -9.187 47.815 1.00 58.91 91 GLU A N 1
ATOM 733 C CA . GLU A 1 91 ? -20.346 -10.078 48.880 1.00 58.91 91 GLU A CA 1
ATOM 734 C C . GLU A 1 91 ? -21.066 -9.860 50.224 1.00 58.91 91 GLU A C 1
ATOM 736 O O . GLU A 1 91 ? -20.698 -10.429 51.251 1.00 58.91 91 GLU A O 1
ATOM 741 N N . ILE A 1 92 ? -22.075 -8.991 50.231 1.00 66.06 92 ILE A N 1
ATOM 742 C CA . ILE A 1 92 ? -22.786 -8.546 51.419 1.00 66.06 92 ILE A CA 1
ATOM 743 C C . ILE A 1 92 ? -24.001 -9.454 51.634 1.00 66.06 92 ILE A C 1
ATOM 745 O O . ILE A 1 92 ? -24.997 -9.344 50.922 1.00 66.06 92 ILE A O 1
ATOM 749 N N . ASP A 1 93 ? -23.922 -10.344 52.628 1.00 62.97 93 ASP A N 1
ATOM 750 C CA . ASP A 1 93 ? -25.045 -11.196 53.040 1.00 62.97 93 ASP A CA 1
ATOM 751 C C . ASP A 1 93 ? -26.156 -10.341 53.670 1.00 62.97 93 ASP A C 1
ATOM 753 O O . ASP A 1 93 ? -26.136 -10.019 54.860 1.00 62.97 93 ASP A O 1
ATOM 757 N N . LEU A 1 94 ? -27.126 -9.950 52.840 1.00 65.19 94 LEU A N 1
ATOM 758 C CA . LEU A 1 94 ? -28.290 -9.158 53.232 1.00 65.19 94 LEU A CA 1
ATOM 759 C C . LEU A 1 94 ? -29.353 -10.023 53.924 1.00 65.19 94 LEU A C 1
ATOM 761 O O . LEU A 1 94 ? -29.606 -11.170 53.551 1.00 65.19 94 LEU A O 1
ATOM 765 N N . VAL A 1 95 ? -30.048 -9.418 54.887 1.00 65.12 95 VAL A N 1
ATOM 766 C CA . VAL A 1 95 ? -31.242 -9.981 55.536 1.00 65.12 95 VAL A CA 1
ATOM 767 C C . VAL A 1 95 ? -32.322 -10.298 54.499 1.00 65.12 95 VAL A C 1
ATOM 769 O O . VAL A 1 95 ? -32.469 -9.611 53.479 1.00 65.12 95 VAL A O 1
ATOM 772 N N . SER A 1 96 ? -33.085 -11.363 54.753 1.00 71.38 96 SER A N 1
ATOM 773 C CA . SER A 1 96 ? -34.119 -11.808 53.827 1.00 71.38 96 SER A CA 1
ATOM 774 C C . SER A 1 96 ? -35.188 -10.726 53.636 1.00 71.38 96 SER A C 1
ATOM 776 O O . SER A 1 96 ? -35.523 -9.969 54.547 1.00 71.38 96 SER A O 1
ATOM 778 N N . VAL A 1 97 ? -35.761 -10.661 52.432 1.00 69.25 97 VAL A N 1
ATOM 779 C CA . VAL A 1 97 ? -36.757 -9.642 52.058 1.00 69.25 97 VAL A CA 1
ATOM 780 C C . VAL A 1 97 ? -37.927 -9.590 53.054 1.00 69.25 97 VAL A C 1
ATOM 782 O O . VAL A 1 97 ? -38.426 -8.516 53.372 1.00 69.25 97 VAL A O 1
ATOM 785 N N . LYS A 1 98 ? -38.338 -10.746 53.589 1.00 69.25 98 LYS A N 1
ATOM 786 C CA . LYS A 1 98 ? -39.460 -10.860 54.531 1.00 69.25 98 LYS A CA 1
ATOM 787 C C . LYS A 1 98 ? -39.153 -10.257 55.901 1.00 69.25 98 LYS A C 1
ATOM 789 O O . LYS A 1 98 ? -40.013 -9.585 56.453 1.00 69.25 98 LYS A O 1
ATOM 794 N N . GLU A 1 99 ? -37.952 -10.486 56.421 1.00 68.88 99 GLU A N 1
ATOM 795 C CA . GLU A 1 99 ? -37.511 -9.948 57.715 1.00 68.88 99 GLU A CA 1
ATOM 796 C C . GLU A 1 99 ? -37.310 -8.425 57.625 1.00 68.88 99 GLU A C 1
ATOM 798 O O . GLU A 1 99 ? -37.726 -7.689 58.516 1.00 68.88 99 GLU A O 1
ATOM 803 N N . PHE A 1 100 ? -36.797 -7.925 56.493 1.00 72.19 100 PHE A N 1
ATOM 804 C CA . PHE A 1 100 ? -36.630 -6.487 56.265 1.00 72.19 100 PHE A CA 1
ATOM 805 C C . PHE A 1 100 ? -37.959 -5.715 56.303 1.00 72.19 100 PHE A C 1
ATOM 807 O O . PHE A 1 100 ? -38.064 -4.714 57.004 1.00 72.19 100 PHE A O 1
ATOM 814 N N . TYR A 1 101 ? -38.997 -6.183 55.600 1.00 72.75 101 TYR A N 1
ATOM 815 C CA . TYR A 1 101 ? -40.298 -5.496 55.581 1.00 72.75 101 TYR A CA 1
ATOM 816 C C . TYR A 1 101 ? -41.077 -5.591 56.904 1.00 72.75 101 TYR A C 1
ATOM 818 O O . TYR A 1 101 ? -42.024 -4.829 57.090 1.00 72.75 101 TYR A O 1
ATOM 826 N N . GLN A 1 102 ? -40.709 -6.509 57.804 1.00 71.88 102 GLN A N 1
ATOM 827 C CA . GLN A 1 102 ? -41.342 -6.655 59.120 1.00 71.88 102 GLN A CA 1
ATOM 828 C C . GLN A 1 102 ? -40.736 -5.723 60.172 1.00 71.88 102 GLN A C 1
ATOM 830 O O . GLN A 1 102 ? -41.462 -5.221 61.026 1.00 71.88 102 GLN A O 1
ATOM 835 N N . GLU A 1 103 ? -39.424 -5.492 60.115 1.00 66.69 103 GLU A N 1
ATOM 836 C CA . GLU A 1 103 ? -38.707 -4.725 61.138 1.00 66.69 103 GLU A CA 1
ATOM 837 C C . GLU A 1 103 ? -38.364 -3.289 60.719 1.00 66.69 103 GLU A C 1
ATOM 839 O O . GLU A 1 103 ? -38.145 -2.430 61.578 1.00 66.69 103 GLU A O 1
ATOM 844 N N . ALA A 1 104 ? -38.302 -3.003 59.414 1.00 66.12 104 ALA A N 1
ATOM 845 C CA . ALA A 1 104 ? -37.924 -1.683 58.930 1.00 66.12 104 ALA A CA 1
ATOM 846 C C . ALA A 1 104 ? -39.067 -0.661 59.107 1.00 66.12 104 ALA A C 1
ATOM 848 O O . ALA A 1 104 ? -40.201 -0.922 58.691 1.00 66.12 104 ALA A O 1
ATOM 849 N N . PRO A 1 105 ? -38.777 0.541 59.644 1.00 71.62 105 PRO A N 1
ATOM 850 C CA . PRO A 1 105 ? -39.736 1.639 59.695 1.00 71.62 105 PRO A CA 1
ATOM 851 C C . PRO A 1 105 ? -40.301 1.979 58.303 1.00 71.62 105 PRO A C 1
ATOM 853 O O . PRO A 1 105 ? -39.568 1.905 57.307 1.00 71.62 105 PRO A O 1
ATOM 856 N N . PRO A 1 106 ? -41.573 2.415 58.212 1.00 67.12 106 PRO A N 1
ATOM 857 C CA . PRO A 1 106 ? -42.223 2.727 56.936 1.00 67.12 106 PRO A CA 1
ATOM 858 C C . PRO A 1 106 ? -41.503 3.832 56.144 1.00 67.12 106 PRO A C 1
ATOM 860 O O . PRO A 1 106 ? -41.512 3.795 54.914 1.00 67.12 106 PRO A O 1
ATOM 863 N N . ASP A 1 107 ? -40.799 4.740 56.832 1.00 67.50 107 ASP A N 1
ATOM 864 C CA . ASP A 1 107 ? -39.999 5.814 56.224 1.00 67.50 107 ASP A CA 1
ATOM 865 C C . ASP A 1 107 ? -38.817 5.305 55.376 1.00 67.50 107 ASP A C 1
ATOM 867 O O . ASP A 1 107 ? -38.414 5.971 54.420 1.00 67.50 107 ASP A O 1
ATOM 871 N N . ILE A 1 108 ? -38.275 4.123 55.697 1.00 65.25 108 ILE A N 1
ATOM 872 C CA . ILE A 1 108 ? -37.121 3.510 55.009 1.00 65.25 108 ILE A CA 1
ATOM 873 C C . ILE A 1 108 ? -37.584 2.403 54.053 1.00 65.25 108 ILE A C 1
ATOM 875 O O . ILE A 1 108 ? -37.061 2.261 52.952 1.00 65.25 108 ILE A O 1
ATOM 879 N N . SER A 1 109 ? -38.593 1.632 54.460 1.00 65.38 109 SER A N 1
ATOM 880 C CA . SER A 1 109 ? -39.121 0.490 53.711 1.00 65.38 109 SER A CA 1
ATOM 881 C C . SER A 1 109 ? -39.765 0.886 52.370 1.00 65.38 109 SER A C 1
ATOM 883 O O . SER A 1 109 ? -39.578 0.182 51.371 1.00 65.38 109 SER A O 1
ATOM 885 N N . LYS A 1 110 ? -40.498 2.018 52.335 1.00 69.12 110 LYS A N 1
ATOM 886 C CA . LYS A 1 110 ? -41.173 2.590 51.145 1.00 69.12 110 LYS A CA 1
ATOM 887 C C . LYS A 1 110 ? -41.719 1.524 50.179 1.00 69.12 110 LYS A C 1
ATOM 889 O O . LYS A 1 110 ? -41.420 1.534 48.986 1.00 69.12 110 LYS A O 1
ATOM 894 N N . ALA A 1 111 ? -42.505 0.582 50.707 1.00 64.88 111 ALA A N 1
ATOM 895 C CA . ALA A 1 111 ? -42.892 -0.654 50.016 1.00 64.88 111 ALA A CA 1
ATOM 896 C C . ALA A 1 111 ? -43.541 -0.447 48.630 1.00 64.88 111 ALA A C 1
ATOM 898 O O . ALA A 1 111 ? -43.408 -1.312 47.769 1.00 64.88 111 ALA A O 1
ATOM 899 N N . GLU A 1 112 ? -44.179 0.701 48.386 1.00 66.81 112 GLU A N 1
ATOM 900 C CA . GLU A 1 112 ? -44.788 1.055 47.095 1.00 66.81 112 GLU A CA 1
ATOM 901 C C . GLU A 1 112 ? -43.773 1.216 45.949 1.00 66.81 112 GLU A C 1
ATOM 903 O O . GLU A 1 112 ? -44.078 0.877 44.810 1.00 66.81 112 GLU A O 1
ATOM 908 N N . ILE A 1 113 ? -42.560 1.699 46.237 1.00 65.62 113 ILE A N 1
ATOM 909 C CA . ILE A 1 113 ? -41.513 1.968 45.231 1.00 65.62 113 ILE A CA 1
ATOM 910 C C . ILE A 1 113 ? -40.518 0.803 45.190 1.00 65.62 113 ILE A C 1
ATOM 912 O O . ILE A 1 113 ? -40.056 0.378 44.133 1.00 65.62 113 ILE A O 1
ATOM 916 N N . THR A 1 114 ? -40.227 0.246 46.361 1.00 69.19 114 THR A N 1
ATOM 917 C CA . THR A 1 114 ? -39.187 -0.760 46.572 1.00 69.19 114 THR A CA 1
ATOM 918 C C . THR A 1 114 ? -39.568 -2.148 46.030 1.00 69.19 114 THR A C 1
ATOM 920 O O . THR A 1 114 ? -38.692 -2.929 45.676 1.00 69.19 114 THR A O 1
ATOM 923 N N . MET A 1 115 ? -40.861 -2.478 45.943 1.00 69.38 115 MET A N 1
ATOM 924 C CA . MET A 1 115 ? -41.325 -3.796 45.471 1.00 69.38 115 MET A CA 1
ATOM 925 C C . MET A 1 115 ? -41.295 -3.955 43.940 1.00 69.38 115 MET A C 1
ATOM 927 O O . MET A 1 115 ? -41.398 -5.078 43.450 1.00 69.38 115 MET A O 1
ATOM 931 N N . GLY A 1 116 ? -41.159 -2.858 43.186 1.00 73.88 116 GLY A N 1
ATOM 932 C CA . GLY A 1 116 ? -41.141 -2.867 41.718 1.00 73.88 116 GLY A CA 1
ATOM 933 C C . GLY A 1 116 ? -39.747 -2.943 41.085 1.00 73.88 116 GLY A C 1
ATOM 934 O O . GLY A 1 116 ? -39.636 -3.372 39.940 1.00 73.88 116 GLY A O 1
ATOM 935 N N . ASP A 1 117 ? -38.692 -2.558 41.812 1.00 81.94 117 ASP A N 1
ATOM 936 C CA . ASP A 1 117 ? -37.316 -2.507 41.300 1.00 81.94 117 ASP A CA 1
ATOM 937 C C . ASP A 1 117 ? -36.330 -3.225 42.252 1.00 81.94 117 ASP A C 1
ATOM 939 O O . ASP A 1 117 ? -36.098 -2.758 43.375 1.00 81.94 117 ASP A O 1
ATOM 943 N N . PRO A 1 118 ? -35.700 -4.336 41.814 1.00 81.06 118 PRO A N 1
ATOM 944 C CA . PRO A 1 118 ? -34.691 -5.059 42.589 1.00 81.06 118 PRO A CA 1
ATOM 945 C C . PRO A 1 118 ? -33.512 -4.193 43.061 1.00 81.06 118 PRO A C 1
ATOM 947 O O . PRO A 1 118 ? -32.946 -4.446 44.132 1.00 81.06 118 PRO A O 1
ATOM 950 N N . HIS A 1 119 ? -33.128 -3.171 42.289 1.00 81.50 119 HIS A N 1
ATOM 951 C CA . HIS A 1 119 ? -32.032 -2.278 42.654 1.00 81.50 119 HIS A CA 1
ATOM 952 C C . HIS A 1 119 ? -32.424 -1.380 43.831 1.00 81.50 119 HIS A C 1
ATOM 954 O O . HIS A 1 119 ? -31.729 -1.358 44.849 1.00 81.50 119 HIS A O 1
ATOM 960 N N . GLN A 1 120 ? -33.589 -0.730 43.747 1.00 80.25 120 GLN A N 1
ATOM 961 C CA . GLN A 1 120 ? -34.146 0.083 44.837 1.00 80.25 120 GLN A CA 1
ATOM 962 C C . GLN A 1 120 ? -34.366 -0.747 46.105 1.00 80.25 120 GLN A C 1
ATOM 964 O O . GLN A 1 120 ? -34.086 -0.286 47.211 1.00 80.25 120 GLN A O 1
ATOM 969 N N . GLN A 1 121 ? -34.772 -2.011 45.956 1.00 81.00 121 GLN A N 1
ATOM 970 C CA . GLN A 1 121 ? -34.880 -2.948 47.073 1.00 81.00 121 GLN A CA 1
ATOM 971 C C . GLN A 1 121 ? -33.554 -3.246 47.759 1.00 81.00 121 GLN A C 1
ATOM 973 O O . GLN A 1 121 ? -33.516 -3.455 48.971 1.00 81.00 121 GLN A O 1
ATOM 978 N N . THR A 1 122 ? -32.466 -3.306 47.004 1.00 78.81 122 THR A N 1
ATOM 979 C CA . THR A 1 122 ? -31.133 -3.554 47.558 1.00 78.81 122 THR A CA 1
ATOM 980 C C . THR A 1 122 ? -30.595 -2.302 48.251 1.00 78.81 122 THR A C 1
ATOM 982 O O . THR A 1 122 ? -30.067 -2.407 49.356 1.00 78.81 122 THR A O 1
ATOM 985 N N . LEU A 1 123 ? -30.822 -1.115 47.676 1.00 80.75 123 LEU A N 1
ATOM 986 C CA . LEU A 1 123 ? -30.467 0.170 48.290 1.00 80.75 123 LEU A CA 1
ATOM 987 C C . LEU A 1 123 ? -31.204 0.407 49.612 1.00 80.75 123 LEU A C 1
ATOM 989 O O . LEU A 1 123 ? -30.559 0.670 50.620 1.00 80.75 123 LEU A O 1
ATOM 993 N N . ALA A 1 124 ? -32.526 0.219 49.649 1.00 79.50 124 ALA A N 1
ATOM 994 C CA . ALA A 1 124 ? -33.315 0.390 50.871 1.00 79.50 124 ALA A CA 1
ATOM 995 C C . ALA A 1 124 ? -32.877 -0.573 51.993 1.00 79.50 124 ALA A C 1
ATOM 997 O O . ALA A 1 124 ? -32.842 -0.200 53.167 1.00 79.50 124 ALA A O 1
ATOM 998 N N . ARG A 1 125 ? -32.498 -1.809 51.632 1.00 75.81 125 ARG A N 1
ATOM 999 C CA . ARG A 1 125 ? -31.951 -2.800 52.573 1.00 75.81 125 ARG A CA 1
ATOM 1000 C C . ARG A 1 125 ? -30.592 -2.384 53.132 1.00 75.81 125 ARG A C 1
ATOM 1002 O O . ARG A 1 125 ? -30.365 -2.521 54.334 1.00 75.81 125 ARG A O 1
ATOM 1009 N N . LEU A 1 126 ? -29.714 -1.846 52.286 1.00 75.44 126 LEU A N 1
ATOM 1010 C CA . LEU A 1 126 ? -28.434 -1.288 52.716 1.00 75.44 126 LEU A CA 1
ATOM 1011 C C . LEU A 1 126 ? -28.657 -0.068 53.626 1.0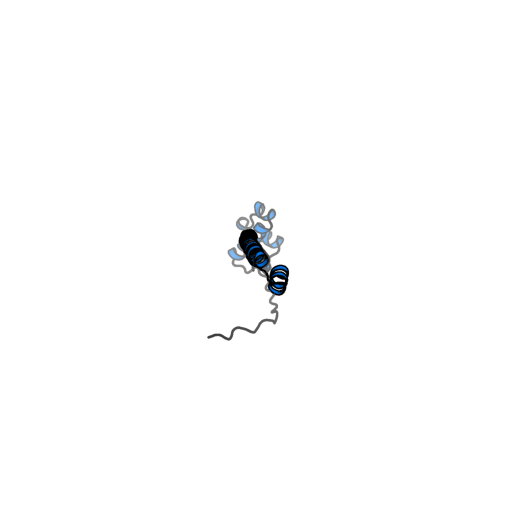0 75.44 126 LEU A C 1
ATOM 1013 O O . LEU A 1 126 ? -28.184 -0.071 54.759 1.00 75.44 126 LEU A O 1
ATOM 1017 N N . ASP A 1 127 ? -29.459 0.912 53.216 1.00 77.38 127 ASP A N 1
ATOM 1018 C CA . ASP A 1 127 ? -29.728 2.129 53.998 1.00 77.38 127 ASP A CA 1
ATOM 1019 C C . ASP A 1 127 ? -30.369 1.837 55.362 1.00 77.38 127 ASP A C 1
ATOM 1021 O O . ASP A 1 127 ? -30.023 2.473 56.364 1.00 77.38 127 ASP A O 1
ATOM 1025 N N . GLY A 1 128 ? -31.260 0.843 55.437 1.00 68.38 128 GLY A N 1
ATOM 1026 C CA . GLY A 1 128 ? -31.845 0.384 56.697 1.00 68.38 128 GLY A CA 1
ATOM 1027 C C . GLY A 1 128 ? -30.813 -0.228 57.648 1.00 68.38 128 GLY A C 1
ATOM 1028 O O . GLY A 1 128 ? -30.833 0.065 58.848 1.00 68.38 128 GLY A O 1
ATOM 1029 N N . SER A 1 129 ? -29.867 -1.019 57.125 1.00 60.44 129 SER A N 1
ATOM 1030 C CA . SER A 1 129 ? -28.776 -1.581 57.932 1.00 60.44 129 SER A CA 1
ATOM 1031 C C . SER A 1 129 ? -27.856 -0.496 5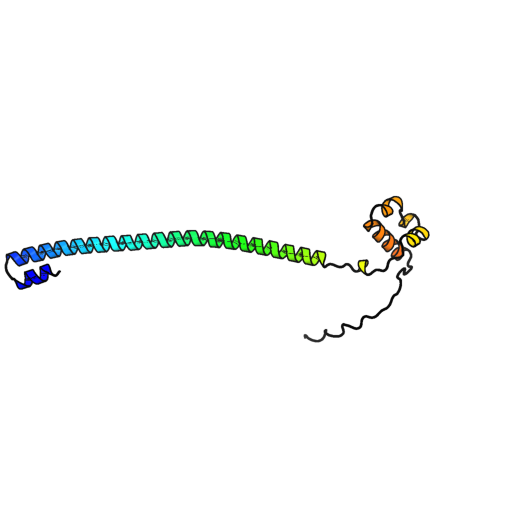8.489 1.00 60.44 129 SER A C 1
ATOM 1033 O O . SER A 1 129 ? -27.426 -0.596 59.638 1.00 60.44 129 SER A O 1
ATOM 1035 N N . TRP A 1 130 ? -27.555 0.534 57.698 1.00 54.91 130 TRP A N 1
ATOM 1036 C CA . TRP A 1 130 ? -26.679 1.628 58.115 1.00 54.91 130 TRP A CA 1
ATOM 1037 C C . TRP A 1 130 ? -27.376 2.569 59.106 1.00 54.91 130 TRP A C 1
ATOM 1039 O O . TRP A 1 130 ? -26.819 2.874 60.160 1.00 54.91 130 TRP A O 1
ATOM 1049 N N . SER A 1 131 ? -28.618 2.974 58.820 1.00 53.12 131 SER A N 1
ATOM 1050 C CA . SER A 1 131 ? -29.383 3.926 59.645 1.00 53.12 131 SER A CA 1
ATOM 1051 C C . SER A 1 131 ? -29.774 3.361 61.010 1.00 53.12 131 SER A C 1
ATOM 1053 O O . SER A 1 131 ? -29.857 4.097 61.991 1.00 53.12 131 SER A O 1
ATOM 1055 N N . SER A 1 132 ? -29.991 2.046 61.106 1.00 52.34 132 SER A N 1
ATOM 1056 C CA . SER A 1 132 ? -30.320 1.406 62.380 1.00 52.34 132 SER A CA 1
ATOM 1057 C C . SER A 1 132 ? -29.098 1.186 63.290 1.00 52.34 132 SER A C 1
ATOM 1059 O O . SER A 1 132 ? -29.290 0.760 64.433 1.00 52.34 132 SER A O 1
ATOM 1061 N N . GLY A 1 133 ? -27.861 1.376 62.805 1.00 49.62 133 GLY A N 1
ATOM 1062 C CA . GLY A 1 133 ? -26.628 1.064 63.548 1.00 49.62 133 GLY A CA 1
ATOM 1063 C C . GLY A 1 133 ? -26.495 -0.406 63.982 1.00 49.62 133 GLY A C 1
ATOM 1064 O O . GLY A 1 133 ? -25.620 -0.748 64.776 1.00 49.62 133 GLY A O 1
ATOM 1065 N N . LYS A 1 134 ? -27.379 -1.281 63.490 1.00 51.91 134 LYS A N 1
ATOM 1066 C CA . LYS A 1 134 ? -27.398 -2.716 63.764 1.00 51.91 134 LYS A CA 1
ATOM 1067 C C . LYS A 1 134 ? -26.636 -3.407 62.634 1.00 51.91 134 LYS A C 1
ATOM 1069 O O . LYS A 1 134 ? -26.976 -3.257 61.464 1.00 51.91 134 LYS A O 1
ATOM 1074 N N . CYS A 1 135 ? -25.576 -4.131 62.986 1.00 43.06 135 CYS A N 1
ATOM 1075 C CA . CYS A 1 135 ? -24.774 -4.919 62.054 1.00 43.06 135 CYS A CA 1
ATOM 1076 C C . CYS A 1 135 ? -25.606 -6.143 61.620 1.00 43.06 135 CYS A C 1
ATOM 1078 O O . CYS A 1 135 ? -25.528 -7.198 62.239 1.00 43.06 135 CYS A O 1
ATOM 1080 N N . TRP A 1 136 ? -26.444 -5.997 60.595 1.00 41.28 136 TRP A N 1
ATOM 1081 C CA . TRP A 1 136 ? -27.297 -7.064 60.057 1.00 41.28 136 TRP A CA 1
ATOM 1082 C C . TRP A 1 136 ? -26.550 -7.959 59.056 1.00 41.28 136 TRP A C 1
ATOM 1084 O O . TRP A 1 136 ? -27.066 -8.311 58.001 1.00 41.28 136 TRP A O 1
ATOM 1094 N N . TRP A 1 137 ? -25.313 -8.313 59.389 1.00 38.22 137 TRP A N 1
ATOM 1095 C CA . TRP A 1 137 ? -24.489 -9.247 58.629 1.00 38.22 137 TRP A CA 1
ATOM 1096 C C . TRP A 1 137 ? -24.586 -10.601 59.319 1.00 38.22 137 TRP A C 1
ATOM 1098 O O . TRP A 1 137 ? -24.346 -10.684 60.527 1.00 38.22 137 TRP A O 1
ATOM 1108 N N . ARG A 1 138 ? -24.884 -11.685 58.593 1.00 41.12 138 ARG A N 1
ATOM 1109 C CA . ARG A 1 138 ? -24.514 -13.011 59.107 1.00 41.12 138 ARG A CA 1
ATOM 1110 C C . ARG A 1 138 ? -22.991 -13.065 59.093 1.00 41.12 138 ARG A C 1
ATOM 1112 O O . ARG A 1 138 ? -22.390 -13.206 58.037 1.00 41.12 138 ARG A O 1
ATOM 1119 N N . SER A 1 139 ? -22.350 -12.937 60.251 1.00 33.62 139 SER A N 1
ATOM 1120 C CA . SER A 1 139 ? -20.928 -13.259 60.371 1.00 33.62 139 SER A CA 1
ATOM 1121 C C . SER A 1 139 ? -20.735 -14.750 60.095 1.00 33.62 139 SER A C 1
ATOM 1123 O O . SER A 1 139 ? -20.826 -15.569 61.005 1.00 33.62 139 SER A O 1
ATOM 1125 N N . THR A 1 140 ? -20.463 -15.122 58.848 1.00 34.22 140 THR A N 1
ATOM 1126 C CA . THR A 1 140 ? -19.797 -16.387 58.534 1.00 34.22 140 THR A CA 1
ATOM 1127 C C . THR A 1 140 ? -18.335 -16.088 58.248 1.00 34.22 140 THR A C 1
ATOM 1129 O O . THR A 1 140 ? -17.924 -15.887 57.108 1.00 34.22 140 THR A O 1
ATOM 1132 N N . GLU A 1 141 ? -17.530 -16.046 59.311 1.00 33.69 141 GLU A N 1
ATOM 1133 C CA . GLU A 1 141 ? -16.089 -16.222 59.179 1.00 33.69 141 GLU A CA 1
ATOM 1134 C C . GLU A 1 141 ? -15.821 -17.610 58.583 1.00 33.69 141 GLU A C 1
ATOM 1136 O O . GLU A 1 141 ? -16.177 -18.646 59.143 1.00 33.69 141 GLU A O 1
ATOM 1141 N N . SER A 1 142 ? -15.169 -17.645 57.429 1.00 26.97 142 SER A N 1
ATOM 1142 C CA . SER A 1 142 ? -14.442 -18.815 56.944 1.00 26.97 142 SER A CA 1
ATOM 1143 C C . SER A 1 142 ? -13.176 -18.298 56.267 1.00 26.97 142 SER A C 1
ATOM 1145 O O . SER A 1 142 ? -13.247 -17.792 55.147 1.00 26.97 142 SER A O 1
ATOM 1147 N N . PRO A 1 143 ? -12.006 -18.341 56.928 1.00 33.94 143 PRO A N 1
ATOM 1148 C CA . PRO A 1 143 ? -10.780 -17.850 56.325 1.00 33.94 143 PRO A CA 1
ATOM 1149 C C . PRO A 1 143 ? -10.310 -18.833 55.248 1.00 33.94 143 PRO A C 1
ATOM 1151 O O . PRO A 1 143 ? -9.799 -19.910 55.547 1.00 33.94 143 PRO A O 1
ATOM 1154 N N . SER A 1 144 ? -10.445 -18.450 53.978 1.00 27.64 144 SER A N 1
ATOM 1155 C CA . SER A 1 144 ? -9.752 -19.110 52.870 1.00 27.64 144 SER A CA 1
ATOM 1156 C C . SER A 1 144 ? -8.232 -18.895 53.010 1.00 27.64 144 SER A C 1
ATOM 1158 O O . SER A 1 144 ? -7.781 -17.742 53.012 1.00 27.64 144 SER A O 1
ATOM 1160 N N . PRO A 1 145 ? -7.405 -19.952 53.122 1.00 37.09 145 PRO A N 1
ATOM 1161 C CA . PRO A 1 145 ? -5.984 -19.816 53.412 1.00 37.09 145 PRO A CA 1
ATOM 1162 C C . PRO A 1 145 ? -5.166 -19.671 52.125 1.00 37.09 145 PRO A C 1
ATOM 1164 O O . PRO A 1 145 ? -4.408 -20.566 51.773 1.00 37.09 145 PRO A O 1
ATOM 1167 N N . THR A 1 146 ? -5.264 -18.546 51.412 1.00 40.19 146 THR A N 1
ATOM 1168 C CA . THR A 1 146 ? -4.364 -18.310 50.265 1.00 40.19 146 THR A CA 1
ATOM 1169 C C . THR A 1 146 ? -4.260 -16.836 49.884 1.00 40.19 146 THR A C 1
ATOM 1171 O O . THR A 1 146 ? -4.972 -16.358 49.010 1.00 40.19 146 THR A O 1
ATOM 1174 N N . ARG A 1 147 ? -3.321 -16.119 50.520 1.00 35.97 147 ARG A N 1
ATOM 1175 C CA . ARG A 1 147 ? -2.410 -15.122 49.900 1.00 35.97 147 ARG A CA 1
ATOM 1176 C C . ARG A 1 147 ? -1.592 -14.400 50.980 1.00 35.97 147 ARG A C 1
ATOM 1178 O O . ARG A 1 147 ? -1.827 -13.249 51.328 1.00 35.97 147 ARG A O 1
ATOM 1185 N N . ARG A 1 148 ? -0.564 -15.081 51.498 1.00 33.50 148 ARG A N 1
ATOM 1186 C CA . ARG A 1 148 ? 0.659 -14.415 51.981 1.00 33.50 148 ARG A CA 1
ATOM 1187 C C . ARG A 1 148 ? 1.707 -14.505 50.872 1.00 33.50 148 ARG A C 1
ATOM 1189 O O . ARG A 1 148 ? 1.876 -15.576 50.301 1.00 33.50 148 ARG A O 1
ATOM 1196 N N . ARG A 1 149 ? 2.459 -13.409 50.692 1.00 35.88 149 ARG A N 1
ATOM 1197 C CA . ARG A 1 149 ? 3.437 -13.074 49.624 1.00 35.88 149 ARG A CA 1
ATOM 1198 C C . ARG A 1 149 ? 2.734 -12.394 48.442 1.00 35.88 149 ARG A C 1
ATOM 1200 O O . ARG A 1 149 ? 1.872 -12.994 47.832 1.00 35.88 149 ARG A O 1
ATOM 1207 N N . SER A 1 150 ? 3.006 -11.137 48.101 1.00 33.28 150 SER A N 1
ATOM 1208 C CA . SER A 1 150 ? 4.310 -10.475 48.031 1.00 33.28 150 SER A CA 1
ATOM 1209 C C . SER A 1 150 ? 4.188 -8.953 48.194 1.00 33.28 150 SER A C 1
ATOM 1211 O O . SER A 1 150 ? 3.684 -8.277 47.308 1.00 33.28 150 SER A O 1
ATOM 1213 N N . LEU A 1 151 ? 4.730 -8.403 49.279 1.00 36.97 151 LEU A N 1
ATOM 1214 C CA . LEU A 1 151 ? 5.143 -6.997 49.349 1.00 36.97 151 LEU A CA 1
ATOM 1215 C C . LEU A 1 151 ? 6.459 -6.936 50.133 1.00 36.97 151 LEU A C 1
ATOM 1217 O O . LEU A 1 151 ? 6.483 -6.697 51.336 1.00 36.97 151 LEU A O 1
ATOM 1221 N N . ARG A 1 152 ? 7.562 -7.246 49.442 1.00 36.78 152 ARG A N 1
ATOM 1222 C CA . ARG A 1 152 ? 8.921 -6.776 49.757 1.00 36.78 152 ARG A CA 1
ATOM 1223 C C . ARG A 1 152 ? 9.696 -6.639 48.446 1.00 36.78 152 ARG A C 1
ATOM 1225 O O . ARG A 1 152 ? 9.697 -7.581 47.659 1.00 36.78 152 ARG A O 1
ATOM 1232 N N . ARG A 1 153 ? 10.425 -5.521 48.334 1.00 35.34 153 ARG A N 1
ATOM 1233 C CA . ARG A 1 153 ? 11.146 -4.945 47.175 1.00 35.34 153 ARG A CA 1
ATOM 1234 C C . ARG A 1 153 ? 10.209 -4.091 46.312 1.00 35.34 153 ARG A C 1
ATOM 1236 O O . ARG A 1 153 ? 9.192 -4.593 45.870 1.00 35.34 153 ARG A O 1
ATOM 1243 N N . LEU A 1 154 ? 10.455 -2.802 46.098 1.00 34.56 154 LEU A N 1
ATOM 1244 C CA . LEU A 1 154 ? 11.737 -2.113 45.956 1.00 34.56 154 LEU A CA 1
ATOM 1245 C C . LEU A 1 154 ? 11.800 -0.793 46.756 1.00 34.56 154 LEU A C 1
ATOM 1247 O O . LEU A 1 154 ? 10.830 -0.042 46.802 1.00 34.56 154 LEU A O 1
ATOM 1251 N N . LYS A 1 155 ? 12.966 -0.561 47.375 1.00 39.88 155 LYS A N 1
ATOM 1252 C CA . LYS A 1 155 ? 13.626 0.749 47.353 1.00 39.88 155 LYS A CA 1
ATOM 1253 C C . LYS A 1 155 ? 14.215 0.938 45.961 1.00 39.88 155 LYS A C 1
ATOM 1255 O O . LYS A 1 155 ? 14.653 -0.104 45.415 1.00 39.88 155 LYS A O 1
#

Foldseek 3Di:
DVVLVVLVVVDDPVSVVVNVVVVVVVVVVVVVVVVVVVVVVVVVVVVVVVVVVVVVVVVVVVVVVVVVVVVVVVVVVVVVVVVPDDDPLVVFPFDDLVVCVVPADCVLPVVVVLVPDVVSVSVSRVCRCVVVVPPRGPPPDDDDPDDDDDDDDDD

Organism: Myotis brandtii (NCBI:txid109478)

pLDDT: mean 77.82, std 21.23, range [26.97, 98.69]